Protein AF-A0A9E6XWS4-F1 (afdb_monomer)

Foldseek 3Di:
DVVVVVVVVVVVVVVVVVVVVVVVVCCVVVVDDPVVPDPPPPPDDPPDPPPPPPPPDPPPDPDDPDPPDDDDPDDPPDPDDPCVVDPDPDDDPPDDDDDDDDDDPDDD

Sequence (108 aa):
MTAEVLALALTLAVHIVGAFALIGVLVRNSGADVRDWWPGDDDGGPPPDDPQPQRPQPGGGGGVPLPDAQASPVRLREPGQISERYPRPARRPAHPPAPAPERQPEHG

Organism: NCBI:txid2884022

Structure (mmCIF, N/CA/C/O backbone):
data_AF-A0A9E6XWS4-F1
#
_entry.id   AF-A0A9E6XWS4-F1
#
loop_
_atom_site.group_PDB
_atom_site.id
_atom_site.type_symbol
_atom_site.label_atom_id
_atom_site.label_alt_id
_atom_site.label_comp_id
_atom_site.label_asym_id
_atom_site.label_entity_id
_atom_site.label_seq_id
_atom_site.pdbx_PDB_ins_code
_atom_site.Cartn_x
_atom_site.Cartn_y
_atom_site.Cartn_z
_atom_site.occupancy
_atom_site.B_iso_or_equiv
_atom_site.auth_seq_id
_atom_site.auth_comp_id
_atom_site.auth_asym_id
_atom_site.auth_atom_id
_atom_site.pdbx_PDB_model_num
ATOM 1 N N . MET A 1 1 ? 7.741 7.878 -31.461 1.00 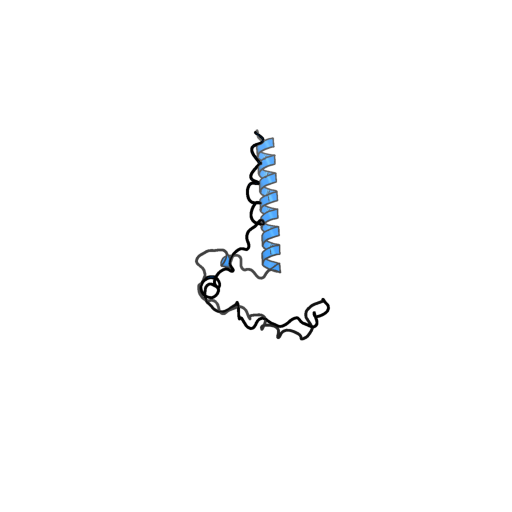61.25 1 MET A N 1
ATOM 2 C CA . MET A 1 1 ? 7.446 6.482 -31.073 1.00 61.25 1 MET A CA 1
ATOM 3 C C . MET A 1 1 ? 8.501 5.893 -30.133 1.00 61.25 1 MET A C 1
ATOM 5 O O . MET A 1 1 ? 8.125 5.477 -29.051 1.00 61.25 1 MET A O 1
ATOM 9 N N . THR A 1 2 ? 9.805 5.883 -30.448 1.00 88.44 2 THR A N 1
ATOM 10 C CA . THR A 1 2 ? 10.830 5.278 -29.557 1.00 88.44 2 THR A CA 1
ATOM 11 C C . THR A 1 2 ? 11.006 5.992 -28.210 1.00 88.44 2 THR A C 1
ATOM 13 O O . THR A 1 2 ? 11.123 5.328 -27.186 1.00 88.44 2 THR A O 1
ATOM 16 N N . ALA A 1 3 ? 10.980 7.328 -28.187 1.00 89.88 3 ALA A N 1
ATOM 17 C CA . ALA A 1 3 ? 11.151 8.109 -26.956 1.00 89.88 3 ALA A CA 1
ATOM 18 C C . ALA A 1 3 ? 9.975 7.967 -25.969 1.00 89.88 3 ALA A C 1
ATOM 20 O O . ALA A 1 3 ? 10.196 7.891 -24.766 1.00 89.88 3 ALA A O 1
ATOM 21 N N . GLU A 1 4 ? 8.737 7.876 -26.462 1.00 91.56 4 GLU A N 1
ATOM 22 C CA . GLU A 1 4 ? 7.557 7.619 -25.618 1.00 91.56 4 GLU A CA 1
ATOM 23 C C . GLU A 1 4 ? 7.596 6.217 -25.016 1.00 91.56 4 GLU A C 1
ATOM 25 O O . GLU A 1 4 ? 7.366 6.058 -23.822 1.00 91.56 4 GLU A O 1
ATOM 30 N N . VAL A 1 5 ? 7.948 5.203 -25.817 1.00 95.75 5 VAL A N 1
ATOM 31 C CA . VAL A 1 5 ? 8.120 3.829 -25.322 1.00 95.75 5 VAL A CA 1
ATOM 32 C C . VAL A 1 5 ? 9.224 3.773 -24.266 1.00 95.75 5 VAL A C 1
ATOM 34 O O . VAL A 1 5 ? 9.052 3.118 -23.243 1.00 95.75 5 VAL A O 1
ATOM 37 N N . LEU A 1 6 ? 10.326 4.502 -24.470 1.00 96.06 6 LEU A N 1
ATOM 38 C CA . LEU A 1 6 ? 11.403 4.609 -23.487 1.00 96.06 6 LEU A CA 1
ATOM 39 C C . LEU A 1 6 ? 10.919 5.270 -22.188 1.00 96.06 6 LEU A C 1
ATOM 41 O O . LEU A 1 6 ? 11.200 4.759 -21.108 1.00 96.06 6 LEU A O 1
ATOM 45 N N . ALA A 1 7 ? 10.173 6.373 -22.283 1.00 95.69 7 ALA A N 1
ATOM 46 C CA . ALA A 1 7 ? 9.623 7.062 -21.120 1.00 95.69 7 ALA A CA 1
ATOM 47 C C . ALA A 1 7 ? 8.673 6.150 -20.330 1.00 95.69 7 ALA A C 1
ATOM 49 O O . ALA A 1 7 ? 8.839 6.000 -19.123 1.00 95.69 7 ALA A O 1
ATOM 50 N N . LEU A 1 8 ? 7.745 5.472 -21.013 1.00 96.75 8 LEU A N 1
ATOM 51 C CA . LEU A 1 8 ? 6.821 4.522 -20.388 1.00 96.75 8 LEU A CA 1
ATOM 52 C C . LEU A 1 8 ? 7.562 3.350 -19.735 1.00 96.75 8 LEU A C 1
ATOM 54 O O . LEU A 1 8 ? 7.249 2.987 -18.602 1.00 96.75 8 LEU A O 1
ATOM 58 N N . ALA A 1 9 ? 8.568 2.789 -20.410 1.00 96.81 9 ALA A N 1
ATOM 59 C CA . ALA A 1 9 ? 9.375 1.700 -19.872 1.00 96.81 9 ALA A CA 1
ATOM 60 C C . ALA A 1 9 ? 10.155 2.128 -18.619 1.00 96.81 9 ALA A C 1
ATOM 62 O O . ALA A 1 9 ? 10.185 1.391 -17.635 1.00 96.81 9 ALA A O 1
ATOM 63 N N . LEU A 1 10 ? 10.739 3.330 -18.621 1.00 97.19 10 LEU A N 1
ATOM 64 C CA . LEU A 1 10 ? 11.457 3.878 -17.468 1.00 97.19 10 LEU A CA 1
ATOM 65 C C . LEU A 1 10 ? 10.518 4.161 -16.297 1.00 97.19 10 LEU A C 1
ATOM 67 O O . LEU A 1 10 ? 10.826 3.791 -15.165 1.00 97.19 10 LEU A O 1
ATOM 71 N N . THR A 1 11 ? 9.361 4.775 -16.555 1.00 97.00 11 THR A N 1
ATOM 72 C CA . THR A 1 11 ? 8.356 5.015 -15.519 1.00 97.00 11 THR A CA 1
ATOM 73 C C . THR A 1 11 ? 7.902 3.697 -14.907 1.00 97.00 11 THR A C 1
ATOM 75 O O . THR A 1 11 ? 7.909 3.569 -13.684 1.00 97.00 11 THR A O 1
ATOM 78 N N . LEU A 1 12 ? 7.573 2.699 -15.730 1.00 97.50 12 LEU A N 1
ATOM 79 C CA . LEU A 1 12 ? 7.179 1.380 -15.251 1.00 97.50 12 LEU A CA 1
ATOM 80 C C . LEU A 1 12 ? 8.290 0.734 -14.412 1.00 97.50 12 LEU A C 1
ATOM 82 O O . LEU A 1 12 ? 8.020 0.264 -13.311 1.00 97.50 12 LEU A O 1
ATOM 86 N N . ALA A 1 13 ? 9.540 0.769 -14.881 1.00 97.75 13 ALA A N 1
ATOM 87 C CA . ALA A 1 13 ? 10.677 0.204 -14.160 1.00 97.75 13 ALA A CA 1
ATOM 88 C C . ALA A 1 13 ? 10.876 0.854 -12.781 1.00 97.75 13 ALA A C 1
ATOM 90 O O . ALA A 1 13 ? 11.010 0.148 -11.783 1.00 97.75 13 ALA A O 1
ATOM 91 N N . VAL A 1 14 ? 10.829 2.188 -12.701 1.00 98.31 14 VAL A N 1
ATOM 92 C CA . VAL A 1 14 ? 10.935 2.918 -11.426 1.00 98.31 14 VAL A CA 1
ATOM 93 C C . VAL A 1 14 ? 9.806 2.533 -10.473 1.00 98.31 14 VAL A C 1
ATOM 95 O O . VAL A 1 14 ? 10.061 2.307 -9.292 1.00 98.31 14 VAL A O 1
ATOM 98 N N . HIS A 1 15 ? 8.573 2.410 -10.968 1.00 97.44 15 HIS A N 1
ATOM 99 C CA . HIS A 1 15 ? 7.436 2.024 -10.132 1.00 97.44 15 HIS A CA 1
ATOM 100 C C . HIS A 1 15 ? 7.542 0.582 -9.646 1.00 97.44 15 HIS A C 1
ATOM 102 O O . HIS A 1 15 ? 7.226 0.319 -8.491 1.00 97.44 15 HIS A O 1
ATOM 108 N N . ILE A 1 16 ? 8.027 -0.336 -10.484 1.00 98.19 16 ILE A N 1
ATOM 109 C CA . ILE A 1 16 ? 8.274 -1.724 -10.084 1.00 98.19 16 ILE A CA 1
ATOM 110 C C . ILE A 1 16 ? 9.303 -1.757 -8.949 1.00 98.19 16 ILE A C 1
ATOM 112 O O . ILE A 1 16 ? 9.043 -2.346 -7.901 1.00 98.19 16 ILE A O 1
ATOM 116 N N . VAL A 1 17 ? 10.438 -1.072 -9.112 1.00 98.12 17 VAL A N 1
ATOM 117 C CA . VAL A 1 17 ? 11.478 -0.997 -8.073 1.00 98.12 17 VAL A CA 1
ATOM 118 C C . VAL A 1 17 ? 10.935 -0.360 -6.790 1.00 98.12 17 VAL A C 1
ATOM 120 O O . VAL A 1 17 ? 11.153 -0.891 -5.702 1.00 98.12 17 VAL A O 1
ATOM 123 N N . GLY A 1 18 ? 10.190 0.742 -6.905 1.00 97.62 18 GLY A N 1
ATOM 124 C CA . GLY A 1 18 ? 9.566 1.416 -5.767 1.00 97.62 18 GLY A CA 1
ATOM 125 C C . GLY A 1 18 ? 8.546 0.540 -5.038 1.00 97.62 18 GLY A C 1
ATOM 126 O O . GLY A 1 18 ? 8.557 0.488 -3.810 1.00 97.62 18 GLY A O 1
ATOM 127 N N . ALA A 1 19 ? 7.711 -0.196 -5.775 1.00 96.75 19 ALA A N 1
ATOM 128 C CA . ALA A 1 19 ? 6.744 -1.129 -5.209 1.00 96.75 19 ALA A CA 1
ATOM 129 C C . ALA A 1 19 ? 7.442 -2.261 -4.445 1.00 96.75 19 ALA A C 1
ATOM 131 O O . ALA A 1 19 ? 7.077 -2.535 -3.305 1.00 96.75 19 ALA A O 1
ATOM 132 N N . PHE A 1 20 ? 8.490 -2.865 -5.015 1.00 96.38 20 PHE A N 1
ATOM 133 C CA . PHE A 1 20 ? 9.270 -3.893 -4.320 1.00 96.38 20 PHE A CA 1
ATOM 134 C C . PHE A 1 20 ? 9.965 -3.356 -3.069 1.00 96.38 20 PHE A C 1
ATOM 136 O O . PHE A 1 20 ? 9.942 -4.016 -2.032 1.00 96.38 20 PHE A O 1
ATOM 143 N N . ALA A 1 21 ? 10.546 -2.156 -3.133 1.00 96.56 21 ALA A N 1
ATOM 144 C CA . ALA A 1 21 ? 11.159 -1.521 -1.970 1.00 96.56 21 ALA A CA 1
ATOM 145 C C . ALA A 1 21 ? 10.126 -1.258 -0.862 1.00 96.56 21 ALA A C 1
ATOM 147 O O . ALA A 1 21 ? 10.379 -1.567 0.302 1.00 96.56 21 ALA A O 1
ATOM 148 N N . LEU A 1 22 ? 8.945 -0.745 -1.224 1.00 95.12 22 LEU A N 1
ATOM 149 C CA . LEU A 1 22 ? 7.854 -0.491 -0.286 1.00 95.12 22 LEU A CA 1
ATOM 150 C C . LEU A 1 22 ? 7.356 -1.787 0.365 1.00 95.12 22 LEU A C 1
ATOM 152 O O . LEU A 1 22 ? 7.250 -1.848 1.589 1.00 95.12 22 LEU A O 1
ATOM 156 N N . ILE A 1 23 ? 7.098 -2.826 -0.434 1.00 91.75 23 ILE A N 1
ATOM 157 C CA . ILE A 1 23 ? 6.681 -4.146 0.059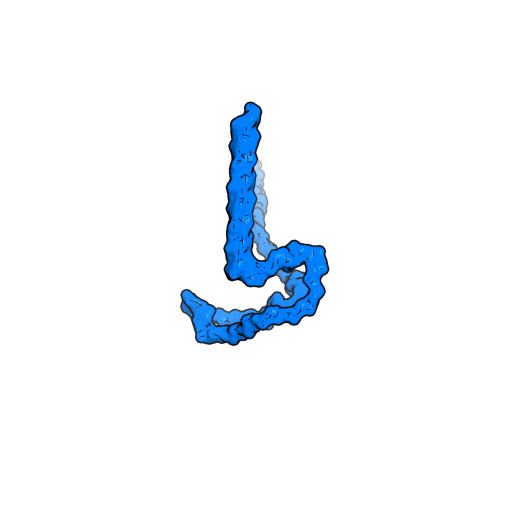 1.00 91.75 23 ILE A CA 1
ATOM 158 C C . ILE A 1 23 ? 7.761 -4.732 0.974 1.00 91.75 23 ILE A C 1
ATOM 160 O O . ILE A 1 23 ? 7.443 -5.212 2.056 1.00 91.75 23 ILE A O 1
ATOM 164 N N . GLY A 1 24 ? 9.038 -4.639 0.597 1.00 91.88 24 GLY A N 1
ATOM 165 C CA . GLY A 1 24 ? 10.147 -5.139 1.411 1.00 91.88 24 GLY A CA 1
ATOM 166 C C . GLY A 1 24 ? 10.255 -4.445 2.771 1.00 91.88 24 GLY A C 1
ATOM 167 O O . GLY A 1 24 ? 10.444 -5.110 3.790 1.00 91.88 24 GLY A O 1
ATOM 168 N N . VAL A 1 25 ? 10.092 -3.118 2.815 1.00 93.19 25 VAL A N 1
ATOM 169 C CA . VAL A 1 25 ? 10.051 -2.361 4.079 1.00 93.19 25 VAL A CA 1
ATOM 170 C C . VAL A 1 25 ? 8.836 -2.757 4.913 1.00 93.19 25 VAL A C 1
ATOM 172 O O . VAL A 1 25 ? 8.971 -2.951 6.121 1.00 93.19 25 VAL A O 1
ATOM 175 N N . LEU 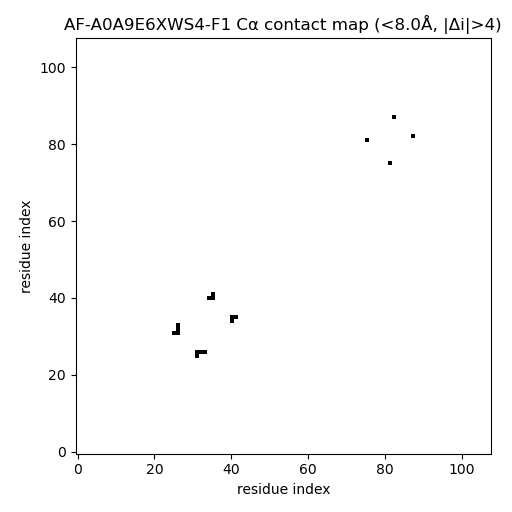A 1 26 ? 7.671 -2.905 4.279 1.00 89.12 26 LEU A N 1
ATOM 176 C CA . LEU A 1 26 ? 6.445 -3.312 4.954 1.00 89.12 26 LEU A CA 1
ATOM 177 C C . LEU A 1 26 ? 6.621 -4.684 5.608 1.00 89.12 26 LEU A C 1
ATOM 179 O O . LEU A 1 26 ? 6.454 -4.784 6.819 1.00 89.12 26 LEU A O 1
ATOM 183 N N . VAL A 1 27 ? 7.032 -5.699 4.847 1.00 88.81 27 VAL A N 1
ATOM 184 C CA . VAL A 1 27 ? 7.272 -7.074 5.323 1.00 88.81 27 VAL A CA 1
ATOM 185 C C . VAL A 1 27 ? 8.261 -7.083 6.486 1.00 88.81 27 VAL A C 1
ATOM 187 O O . VAL A 1 27 ? 7.960 -7.601 7.559 1.00 88.81 27 VAL A O 1
ATOM 190 N N . ARG A 1 28 ? 9.407 -6.406 6.331 1.00 86.44 28 ARG A N 1
ATOM 191 C CA . ARG A 1 28 ? 10.438 -6.340 7.375 1.00 86.44 28 ARG A CA 1
ATOM 192 C C . ARG A 1 28 ? 9.935 -5.713 8.679 1.00 86.44 28 ARG A C 1
ATOM 194 O O . ARG A 1 28 ? 10.391 -6.112 9.745 1.00 86.44 28 ARG A O 1
ATOM 201 N N . ASN A 1 29 ? 9.060 -4.710 8.604 1.00 84.50 29 ASN A N 1
ATOM 202 C CA . ASN A 1 29 ? 8.596 -3.970 9.780 1.00 84.50 29 ASN A CA 1
ATOM 203 C C . ASN A 1 29 ? 7.315 -4.542 10.403 1.00 84.50 29 ASN A C 1
ATOM 205 O O . ASN A 1 29 ? 7.059 -4.314 11.580 1.00 84.50 29 ASN A O 1
ATOM 209 N N . SER A 1 30 ? 6.494 -5.245 9.623 1.00 76.88 30 SER A N 1
ATOM 210 C CA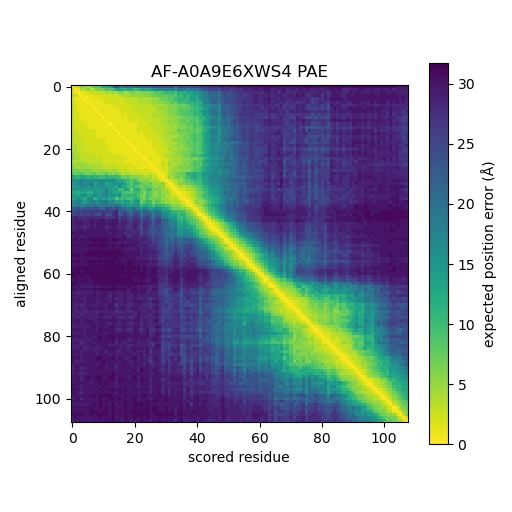 . SER A 1 30 ? 5.206 -5.777 10.084 1.00 76.88 30 SER A CA 1
ATOM 211 C C . SER A 1 30 ? 5.265 -7.238 10.524 1.00 76.88 30 SER A C 1
ATOM 213 O O . SER A 1 30 ? 4.316 -7.698 11.150 1.00 76.88 30 SER A O 1
ATOM 215 N N . GLY A 1 31 ? 6.351 -7.963 10.225 1.00 70.62 31 GLY A N 1
ATOM 216 C CA . GLY A 1 31 ? 6.436 -9.404 10.487 1.00 70.62 31 GLY A CA 1
ATOM 217 C C . GLY A 1 31 ? 5.451 -10.228 9.651 1.00 70.62 31 GLY A C 1
ATOM 218 O O . GLY A 1 31 ? 5.276 -11.407 9.925 1.00 70.62 31 GLY A O 1
ATOM 219 N N . ALA A 1 32 ? 4.799 -9.606 8.663 1.00 70.62 32 ALA A N 1
ATOM 220 C CA . ALA A 1 32 ? 3.873 -10.265 7.760 1.00 70.62 32 ALA A CA 1
ATOM 221 C C . ALA A 1 32 ? 4.655 -11.064 6.721 1.00 70.62 32 ALA A C 1
ATOM 223 O O . ALA A 1 32 ? 5.448 -10.483 5.971 1.00 70.62 32 ALA A O 1
ATOM 224 N N . ASP A 1 33 ? 4.399 -12.366 6.639 1.00 74.75 33 ASP A N 1
ATOM 225 C CA . ASP A 1 33 ? 4.887 -13.158 5.525 1.00 74.75 33 ASP A CA 1
ATOM 226 C C . ASP A 1 33 ? 4.009 -12.880 4.306 1.00 74.75 33 ASP A C 1
ATOM 228 O O . ASP A 1 33 ? 2.784 -12.970 4.340 1.00 74.75 33 ASP A O 1
ATOM 232 N N . VAL A 1 34 ? 4.642 -12.563 3.173 1.00 72.25 34 VAL A N 1
ATOM 233 C CA . VAL A 1 34 ? 3.948 -12.356 1.883 1.00 72.25 34 VAL A CA 1
ATOM 234 C C . VAL A 1 34 ? 3.115 -13.571 1.455 1.00 72.25 34 VAL A C 1
ATOM 236 O O . VAL A 1 34 ? 2.268 -13.468 0.568 1.00 72.25 34 VAL A O 1
ATOM 239 N N . ARG A 1 35 ? 3.387 -14.721 2.080 1.00 71.44 35 ARG A N 1
ATOM 240 C CA . ARG A 1 35 ? 2.710 -15.998 1.897 1.00 71.44 35 ARG A CA 1
ATOM 241 C C . ARG A 1 35 ? 1.319 -16.026 2.535 1.00 71.44 35 ARG A C 1
ATOM 243 O O . ARG A 1 35 ? 0.419 -16.612 1.946 1.00 71.44 35 ARG A O 1
ATOM 250 N N . ASP A 1 36 ? 1.119 -15.287 3.626 1.00 72.56 36 ASP A N 1
ATOM 251 C CA . ASP A 1 36 ? -0.162 -15.178 4.340 1.00 72.56 36 ASP A CA 1
ATOM 252 C C . ASP A 1 36 ? -1.229 -14.426 3.525 1.00 72.56 36 ASP A C 1
ATOM 254 O O . ASP A 1 36 ? -2.418 -14.447 3.838 1.00 72.56 36 ASP A O 1
ATOM 258 N N . TRP A 1 37 ? -0.820 -13.732 2.457 1.00 72.19 37 TRP A N 1
ATOM 259 C CA . TRP A 1 37 ? -1.726 -13.024 1.551 1.00 72.19 37 TRP A CA 1
ATOM 260 C C . TRP A 1 37 ? -2.260 -13.904 0.417 1.00 72.19 37 TRP A C 1
ATOM 262 O O . TRP A 1 37 ? -3.099 -13.441 -0.362 1.00 72.19 37 TRP A O 1
ATOM 272 N N . TRP A 1 38 ? -1.796 -15.154 0.304 1.00 77.31 38 TRP A N 1
ATOM 273 C CA . TRP A 1 38 ? -2.305 -16.100 -0.682 1.00 77.31 38 TRP A CA 1
ATOM 274 C C . TRP A 1 38 ? -3.442 -16.947 -0.082 1.00 77.31 38 TRP A C 1
ATOM 276 O O . TRP A 1 38 ? -3.218 -17.670 0.888 1.00 77.31 38 TRP A O 1
ATOM 286 N N . PRO A 1 39 ? -4.669 -16.898 -0.635 1.00 61.47 39 PRO A N 1
ATOM 287 C CA . PRO A 1 39 ? -5.780 -17.700 -0.132 1.00 61.47 39 PRO A CA 1
ATOM 288 C C . PRO A 1 39 ? -5.534 -19.182 -0.455 1.00 61.47 39 PRO A C 1
ATOM 290 O O . PRO A 1 39 ? -5.765 -19.620 -1.583 1.00 61.47 39 PRO A O 1
ATOM 293 N N . GLY A 1 40 ? -5.035 -19.944 0.523 1.00 61.50 40 GLY A N 1
ATOM 294 C CA . GLY A 1 40 ? -4.803 -21.387 0.390 1.00 61.50 40 GLY A CA 1
ATOM 295 C C . GLY A 1 40 ? -3.695 -21.983 1.264 1.00 61.50 40 GLY A C 1
ATOM 296 O O . GLY A 1 40 ? -3.706 -23.194 1.441 1.00 61.50 40 GLY A O 1
ATOM 297 N N . ASP A 1 41 ? -2.796 -21.174 1.834 1.00 58.16 41 ASP A N 1
ATOM 298 C CA . ASP A 1 41 ? -1.648 -21.655 2.634 1.00 58.16 41 ASP A CA 1
ATOM 299 C C . ASP A 1 41 ? -1.935 -21.660 4.160 1.00 58.16 41 ASP A C 1
ATOM 301 O O . ASP A 1 41 ? -1.023 -21.546 4.974 1.00 58.16 41 ASP A O 1
ATOM 305 N N . ASP A 1 42 ? -3.198 -21.840 4.571 1.00 58.16 42 ASP A N 1
ATOM 306 C CA . ASP A 1 42 ? -3.634 -21.940 5.983 1.00 58.16 42 ASP A CA 1
ATOM 307 C C . ASP A 1 42 ? -3.322 -23.331 6.604 1.00 58.16 42 ASP A C 1
ATOM 309 O O . ASP A 1 42 ? -4.047 -23.853 7.454 1.00 58.16 42 ASP A O 1
ATOM 313 N N . ASP A 1 43 ? -2.224 -23.963 6.176 1.00 57.41 43 ASP A N 1
ATOM 314 C CA . ASP A 1 43 ? -1.733 -25.238 6.705 1.00 57.41 43 ASP A CA 1
ATOM 315 C C . ASP A 1 43 ? -0.839 -25.000 7.937 1.00 57.41 43 ASP A C 1
ATOM 317 O O . ASP A 1 43 ? 0.375 -25.191 7.919 1.00 57.41 43 ASP A O 1
ATOM 321 N N . GLY A 1 44 ? -1.470 -24.581 9.038 1.00 52.72 44 GLY A N 1
ATOM 322 C CA . GLY A 1 44 ? -1.150 -25.018 10.405 1.00 52.72 44 GLY A CA 1
ATOM 323 C C . GLY A 1 44 ? 0.314 -25.026 10.871 1.00 52.72 44 GLY A C 1
ATOM 324 O O . GLY A 1 44 ? 0.711 -25.956 11.580 1.00 52.72 44 GLY A O 1
ATOM 325 N N . GLY A 1 45 ? 1.119 -24.016 10.538 1.00 53.31 45 GLY A N 1
ATOM 326 C CA . GLY A 1 45 ? 2.385 -23.781 11.239 1.00 53.31 45 GLY A CA 1
ATOM 327 C C . GLY A 1 45 ? 2.138 -23.503 12.732 1.00 53.31 45 GLY A C 1
ATOM 328 O O . GLY A 1 45 ? 1.110 -22.906 13.067 1.00 53.31 45 GLY A O 1
ATOM 329 N N . PRO A 1 46 ? 3.025 -23.935 13.656 1.00 54.06 46 PRO A N 1
ATOM 330 C CA . PRO A 1 46 ? 2.899 -23.545 15.056 1.00 54.06 46 PRO A CA 1
ATOM 331 C C . PRO A 1 46 ? 2.844 -22.014 15.117 1.00 54.06 46 PRO A C 1
ATOM 333 O O . PRO A 1 46 ? 3.628 -21.370 14.413 1.00 54.06 46 PRO A O 1
ATOM 336 N N . PRO A 1 47 ? 1.913 -21.433 15.896 1.00 59.00 47 PRO A N 1
ATOM 337 C CA . PRO A 1 47 ? 1.774 -19.989 15.961 1.00 59.00 47 PRO A CA 1
ATOM 338 C C . PRO A 1 47 ? 3.148 -19.385 16.282 1.00 59.00 47 PRO A C 1
ATOM 340 O O . PRO A 1 47 ? 3.841 -19.930 17.152 1.00 59.00 47 PRO A O 1
ATOM 343 N N . PRO A 1 48 ? 3.578 -18.312 15.584 1.00 64.06 48 PRO A N 1
ATOM 344 C CA . PRO A 1 48 ? 4.734 -17.546 16.036 1.00 64.06 48 PRO A CA 1
ATOM 345 C C . PRO A 1 48 ? 4.505 -17.224 17.508 1.00 64.06 48 PRO A C 1
ATOM 347 O O . PRO A 1 48 ? 3.355 -16.985 17.868 1.00 64.06 48 PRO A O 1
ATOM 350 N N . ASP A 1 49 ? 5.554 -17.287 18.337 1.00 60.91 49 ASP A N 1
ATOM 351 C CA . ASP A 1 49 ? 5.469 -17.015 19.774 1.00 60.91 49 ASP A CA 1
ATOM 352 C C . ASP A 1 49 ? 4.625 -15.758 19.988 1.00 60.91 49 ASP A C 1
ATOM 354 O O . ASP A 1 49 ? 5.112 -14.636 19.809 1.00 60.91 49 ASP A O 1
ATOM 358 N N . ASP A 1 50 ? 3.336 -15.957 20.291 1.00 57.81 50 ASP A N 1
ATOM 359 C CA . ASP A 1 50 ? 2.401 -14.863 20.464 1.00 57.81 50 ASP A CA 1
ATOM 360 C C . ASP A 1 50 ? 3.058 -13.982 21.518 1.00 57.81 50 ASP A C 1
ATOM 362 O O . ASP A 1 50 ? 3.430 -14.509 22.579 1.00 57.81 50 ASP A O 1
ATOM 366 N N . PRO A 1 51 ? 3.266 -12.674 21.266 1.00 58.50 51 PRO A N 1
ATOM 367 C CA . PRO A 1 51 ? 3.715 -11.797 22.322 1.00 58.50 51 PRO A CA 1
ATOM 368 C C . PRO A 1 51 ? 2.712 -11.995 23.444 1.00 58.50 51 PRO A C 1
ATOM 370 O O . PRO A 1 51 ? 1.537 -11.653 23.277 1.00 58.50 51 PRO A O 1
ATOM 373 N N . GLN A 1 52 ? 3.167 -12.647 24.528 1.00 59.38 52 GLN A N 1
ATOM 374 C CA . GLN A 1 52 ? 2.290 -13.052 25.616 1.00 59.38 52 GLN A CA 1
ATOM 375 C C . GLN A 1 52 ? 1.400 -11.861 25.915 1.00 59.38 52 GLN A C 1
ATOM 377 O O . GLN A 1 52 ? 1.963 -10.767 26.057 1.00 59.38 52 GLN A O 1
ATOM 382 N N . PRO A 1 53 ? 0.063 -12.024 25.950 1.00 57.25 53 PRO A N 1
ATOM 383 C CA . PRO A 1 53 ? -0.839 -10.907 26.145 1.00 57.25 53 PRO A CA 1
ATOM 384 C C . PRO A 1 53 ? -0.325 -10.130 27.343 1.00 57.25 53 PRO A C 1
ATOM 386 O O . PRO A 1 53 ? -0.340 -10.637 28.470 1.00 57.25 53 PRO A O 1
ATOM 389 N N . GLN A 1 54 ? 0.244 -8.950 27.069 1.00 57.09 54 GLN A N 1
ATOM 390 C CA . GLN A 1 54 ? 0.864 -8.158 28.109 1.00 57.09 54 GLN A CA 1
ATOM 391 C C . GLN A 1 54 ? -0.256 -7.908 29.096 1.00 57.09 54 GLN A C 1
ATOM 393 O O . GLN A 1 54 ? -1.287 -7.326 28.744 1.00 57.09 54 GLN A O 1
ATOM 398 N N . ARG A 1 55 ? -0.093 -8.442 30.311 1.00 59.62 55 ARG A N 1
ATOM 399 C CA . ARG A 1 55 ? -1.022 -8.175 31.401 1.00 59.62 55 ARG A CA 1
ATOM 400 C C . ARG A 1 55 ? -1.216 -6.657 31.399 1.00 59.62 55 ARG A C 1
ATOM 402 O O . ARG A 1 55 ? -0.194 -5.967 31.443 1.00 59.62 55 ARG A O 1
ATOM 409 N N . PRO A 1 56 ? -2.456 -6.142 31.283 1.00 57.94 56 PRO A N 1
ATOM 410 C CA . PRO A 1 56 ? -2.684 -4.710 31.208 1.00 57.94 56 PRO A CA 1
ATOM 411 C C . PRO A 1 56 ? -1.901 -4.049 32.335 1.00 57.94 56 PRO A C 1
ATOM 413 O O . PRO A 1 56 ? -2.132 -4.369 33.504 1.00 57.94 56 PRO A O 1
ATOM 416 N N . GLN A 1 57 ? -0.913 -3.218 31.994 1.00 56.03 57 GLN A N 1
ATOM 417 C CA . GLN A 1 57 ? -0.214 -2.453 33.013 1.00 56.03 57 GLN A CA 1
ATOM 418 C C . GLN A 1 57 ? -1.279 -1.588 33.685 1.00 56.03 57 GLN A C 1
ATOM 420 O O . GLN A 1 57 ? -1.974 -0.848 32.977 1.00 56.03 57 GLN A O 1
ATOM 425 N N . PRO A 1 58 ? -1.463 -1.686 35.013 1.00 49.28 58 PRO A N 1
ATOM 426 C CA . PRO A 1 58 ? -2.331 -0.758 35.716 1.00 49.28 58 PRO A CA 1
ATOM 427 C C . PRO A 1 58 ? -1.730 0.639 35.500 1.00 49.28 58 PRO A C 1
ATOM 429 O O . PRO A 1 58 ? -0.693 0.953 36.073 1.00 49.28 58 PRO A O 1
ATOM 432 N N . GLY A 1 59 ? -2.312 1.430 34.592 1.00 56.31 59 GLY A N 1
ATOM 433 C CA . GLY A 1 59 ? -1.803 2.755 34.208 1.00 56.31 59 GLY A CA 1
ATOM 434 C C . GLY A 1 59 ? -1.381 2.934 32.741 1.00 56.31 59 GLY A C 1
ATOM 435 O O . GLY A 1 59 ? -0.944 4.022 32.379 1.00 56.31 59 GLY A O 1
ATOM 436 N N . GLY A 1 60 ? -1.527 1.922 31.877 1.00 52.59 60 GLY A N 1
ATOM 437 C CA . GLY A 1 60 ? -1.186 1.995 30.447 1.00 52.59 60 GLY A CA 1
ATOM 438 C C . GLY A 1 60 ? -2.205 2.750 29.584 1.00 52.59 60 GLY A C 1
ATOM 439 O O . GLY A 1 60 ? -2.782 2.185 28.662 1.00 52.59 60 GLY A O 1
ATOM 440 N N . GLY A 1 61 ? -2.439 4.022 29.883 1.00 52.03 61 GLY A N 1
ATOM 441 C CA . GLY A 1 61 ? -3.199 4.9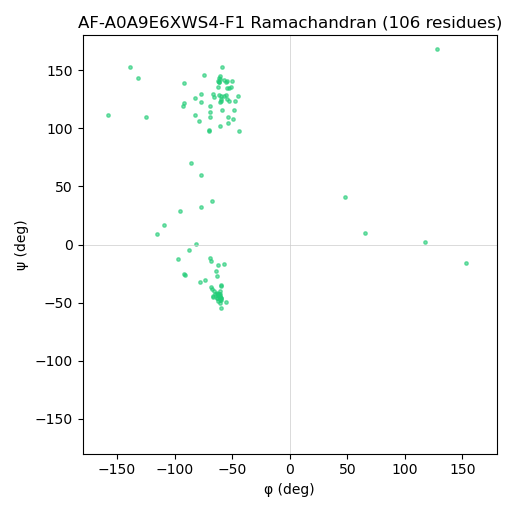39 29.043 1.00 52.03 61 GLY A CA 1
ATOM 442 C C . GLY A 1 61 ? -2.790 6.350 29.418 1.00 52.03 61 GLY A C 1
ATOM 443 O O . GLY A 1 61 ? -3.069 6.779 30.529 1.00 52.03 61 GLY A O 1
ATOM 444 N N . GLY A 1 62 ? -2.093 7.060 28.530 1.00 59.91 62 GLY A N 1
ATOM 445 C CA . GLY A 1 62 ? -1.606 8.432 28.742 1.00 59.91 62 GLY A CA 1
ATOM 446 C C . GLY A 1 62 ? -2.712 9.493 28.823 1.00 59.91 62 GLY A C 1
ATOM 447 O O . GLY A 1 62 ? -2.548 10.590 28.302 1.00 59.91 62 GLY A O 1
ATOM 448 N N . GLY A 1 63 ? -3.848 9.162 29.432 1.00 66.31 63 GLY A N 1
ATOM 449 C CA . GLY A 1 63 ? -4.953 10.052 29.743 1.00 66.31 63 GLY A CA 1
ATOM 450 C C . GLY A 1 63 ? -5.360 9.851 31.198 1.00 66.31 63 GLY A C 1
ATOM 451 O O . GLY A 1 63 ? -5.308 8.739 31.720 1.00 66.31 63 GLY A O 1
ATOM 452 N N . VAL A 1 64 ? -5.743 10.939 31.865 1.00 73.00 64 VAL A N 1
ATOM 453 C CA . VAL A 1 64 ? -6.277 10.896 33.231 1.00 73.00 64 VAL A CA 1
ATOM 454 C C . VAL A 1 64 ? -7.434 9.887 33.269 1.00 73.00 64 VAL A C 1
ATOM 456 O O . VAL A 1 64 ? -8.366 10.035 32.473 1.00 73.00 64 VAL A O 1
ATOM 459 N N . PRO A 1 65 ? -7.395 8.857 34.137 1.00 69.31 65 PRO A N 1
ATOM 460 C CA . PRO A 1 65 ? -8.498 7.916 34.251 1.00 69.31 65 PRO A CA 1
ATOM 461 C C . PRO A 1 65 ? -9.757 8.683 34.658 1.00 69.31 65 PRO A C 1
ATOM 463 O O . PRO A 1 65 ? -9.750 9.413 35.651 1.00 69.31 65 PRO A O 1
ATOM 466 N N . LEU A 1 66 ? -10.831 8.544 33.877 1.00 73.75 66 LEU A N 1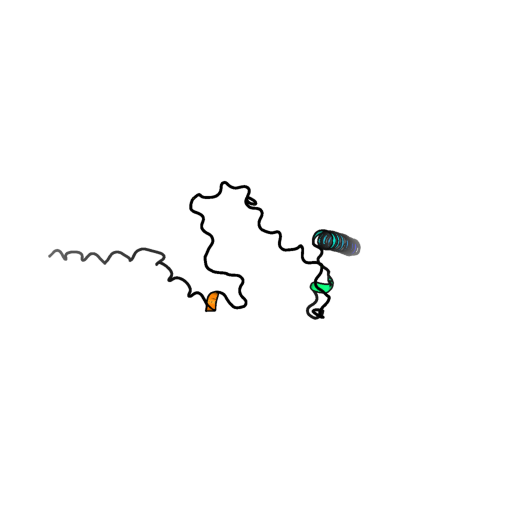
ATOM 467 C CA . LEU A 1 66 ? -12.129 9.087 34.264 1.00 73.75 66 LEU A CA 1
ATOM 468 C C . LEU A 1 66 ? -12.556 8.398 35.574 1.00 73.75 66 LEU A C 1
ATOM 470 O O . LEU A 1 66 ? -12.516 7.166 35.637 1.00 73.75 66 LEU A O 1
ATOM 474 N N . PRO A 1 67 ? -12.942 9.156 36.616 1.00 76.12 67 PRO A N 1
ATOM 475 C CA . PRO A 1 67 ? -13.221 8.607 37.946 1.00 76.12 67 PRO A CA 1
ATOM 476 C C . PRO A 1 67 ? -14.387 7.604 37.968 1.00 76.12 67 PRO A C 1
ATOM 478 O O . PRO A 1 67 ? -14.512 6.826 38.908 1.00 76.12 67 PRO A O 1
ATOM 481 N N . ASP A 1 68 ? -15.223 7.604 36.933 1.00 78.81 68 ASP A N 1
ATOM 482 C CA . ASP A 1 68 ? -16.412 6.776 36.762 1.00 78.81 68 ASP A CA 1
ATOM 483 C C . ASP A 1 68 ? -16.310 5.783 35.588 1.00 78.81 68 ASP A C 1
ATOM 485 O O . ASP A 1 68 ? -17.290 5.112 35.254 1.00 78.81 68 ASP A O 1
ATOM 489 N N . ALA A 1 69 ? -15.132 5.635 34.972 1.00 80.56 69 ALA A N 1
ATOM 490 C CA . ALA A 1 69 ? -14.934 4.669 33.897 1.00 80.56 69 ALA A CA 1
ATOM 491 C C . ALA A 1 69 ? -14.976 3.228 34.435 1.00 80.56 69 ALA A C 1
ATOM 493 O O . ALA A 1 69 ? -13.980 2.693 34.920 1.00 80.56 69 ALA A O 1
ATOM 494 N N . GLN A 1 70 ? -16.134 2.576 34.318 1.00 78.12 70 GLN A N 1
ATOM 495 C CA . GLN A 1 70 ? -16.270 1.146 34.584 1.00 78.12 70 GLN A CA 1
ATOM 496 C C . GLN A 1 70 ? -16.066 0.317 33.316 1.00 78.12 70 GLN A C 1
ATOM 498 O O . GLN A 1 70 ? -16.563 0.647 32.237 1.00 78.12 70 GLN A O 1
ATOM 503 N N . ALA A 1 71 ? -15.350 -0.799 33.460 1.00 76.56 71 ALA A N 1
ATOM 504 C CA . ALA A 1 71 ? -15.251 -1.796 32.406 1.00 76.56 71 ALA A CA 1
ATOM 505 C C . ALA A 1 71 ? -16.642 -2.369 32.090 1.00 76.56 71 ALA A C 1
ATOM 507 O O . ALA A 1 71 ? -17.438 -2.637 32.990 1.00 76.56 71 ALA A O 1
ATOM 508 N N . SER A 1 72 ? -16.930 -2.581 30.805 1.00 75.25 72 SER A N 1
ATOM 509 C CA . SER A 1 72 ? -18.179 -3.224 30.397 1.00 75.25 72 SER A CA 1
ATOM 510 C C . SER A 1 72 ? -18.247 -4.656 30.950 1.00 75.25 72 SER A C 1
ATOM 512 O O . SER A 1 72 ? -17.263 -5.390 30.823 1.00 75.25 72 SER A O 1
ATOM 514 N N . PRO A 1 73 ? -19.393 -5.103 31.501 1.00 75.75 73 PRO A N 1
ATOM 515 C CA . PRO A 1 73 ? -19.572 -6.496 31.917 1.00 75.75 73 PRO A CA 1
ATOM 516 C C . PRO A 1 73 ? -19.639 -7.459 30.719 1.00 75.75 73 PRO A C 1
ATOM 518 O O . PRO A 1 73 ? -19.576 -8.675 30.892 1.00 75.75 73 PRO A O 1
ATOM 521 N N . VAL A 1 74 ? -19.776 -6.930 29.498 1.00 75.38 74 VAL A N 1
ATOM 522 C CA . VAL A 1 74 ? -19.914 -7.712 28.273 1.00 75.38 74 VAL A CA 1
ATOM 523 C C . VAL A 1 74 ? -18.552 -7.966 27.633 1.00 75.38 74 VAL A C 1
ATOM 525 O O . VAL A 1 74 ? -17.853 -7.043 27.212 1.00 75.38 74 VAL A O 1
ATOM 528 N N . ARG A 1 75 ? -18.212 -9.247 27.459 1.00 74.38 75 ARG A N 1
ATOM 529 C CA . ARG A 1 75 ? -17.079 -9.669 26.629 1.00 74.38 75 ARG A CA 1
ATOM 530 C C . ARG A 1 75 ? -17.482 -9.627 25.154 1.00 74.38 75 ARG A C 1
ATOM 532 O O . ARG A 1 75 ? -18.220 -10.479 24.675 1.00 74.38 75 ARG A O 1
ATOM 539 N N . LEU A 1 76 ? -16.984 -8.629 24.426 1.00 74.75 76 LEU A N 1
ATOM 540 C CA . LEU A 1 76 ? -17.248 -8.451 22.988 1.00 74.75 76 LEU A CA 1
ATOM 541 C C . LEU A 1 76 ? -16.361 -9.321 22.075 1.00 74.75 76 LEU A C 1
ATOM 543 O O . LEU A 1 76 ? -16.467 -9.223 20.859 1.00 74.75 76 LEU A O 1
ATOM 547 N N . ARG A 1 77 ? -15.470 -10.141 22.646 1.00 77.81 77 ARG A N 1
ATOM 548 C CA . ARG A 1 77 ? -14.500 -10.982 21.915 1.00 77.81 77 ARG A CA 1
ATOM 549 C C . ARG A 1 77 ? -14.824 -12.475 21.980 1.00 77.81 77 ARG A C 1
ATOM 551 O O . ARG A 1 77 ? -13.951 -13.304 21.763 1.00 77.81 77 ARG A O 1
ATOM 558 N N . GLU A 1 78 ? -16.050 -12.817 22.344 1.00 79.19 78 GLU A N 1
ATOM 559 C CA . GLU A 1 78 ? -16.492 -14.206 22.328 1.00 79.19 78 GLU A CA 1
ATOM 560 C C . GLU A 1 78 ? -16.726 -14.665 20.879 1.00 79.19 78 GLU A C 1
ATOM 562 O O . GLU A 1 78 ? -17.204 -13.865 20.070 1.00 79.19 78 GLU A O 1
ATOM 567 N N . PRO A 1 79 ? -16.460 -15.938 20.542 1.00 79.38 79 PRO A N 1
ATOM 568 C CA . PRO A 1 79 ? -16.777 -16.482 19.225 1.00 79.38 79 PRO A CA 1
ATOM 569 C C . PRO A 1 79 ? -18.267 -16.301 18.895 1.00 79.38 79 PRO A C 1
ATOM 571 O O . PRO A 1 79 ? -19.126 -16.670 19.702 1.00 79.38 79 PRO A O 1
ATOM 574 N N . GLY A 1 80 ? -18.575 -15.731 17.726 1.00 78.75 80 GLY A N 1
ATOM 575 C CA . GLY A 1 80 ? -19.941 -15.484 17.243 1.00 78.75 80 GLY A CA 1
ATOM 576 C C . GLY A 1 80 ? -20.191 -14.037 16.805 1.00 78.75 80 GLY A C 1
ATOM 577 O O . GLY A 1 80 ? -19.387 -13.139 17.057 1.00 78.75 80 GLY A O 1
ATOM 578 N N . GLN A 1 81 ? -21.316 -13.794 16.128 1.00 73.56 81 GLN A N 1
ATOM 579 C CA . GLN A 1 81 ? -21.649 -12.461 15.632 1.00 73.56 81 GLN A CA 1
ATOM 580 C C . GLN A 1 81 ? -22.278 -11.607 16.747 1.00 73.56 81 GLN A C 1
ATOM 582 O O . GLN A 1 81 ? -23.276 -11.981 17.360 1.00 73.56 81 GLN A O 1
ATOM 587 N N . ILE A 1 82 ? -21.728 -10.415 17.007 1.00 79.19 82 ILE A N 1
ATOM 588 C CA . ILE A 1 82 ? -22.226 -9.509 18.065 1.00 79.19 82 ILE A CA 1
ATOM 589 C C . ILE A 1 82 ? -23.693 -9.110 17.823 1.00 79.19 82 ILE A C 1
ATOM 591 O O . ILE A 1 82 ? -24.464 -8.990 18.775 1.00 79.19 82 ILE A O 1
ATOM 595 N N . SER A 1 83 ? -24.094 -8.952 16.558 1.00 76.69 83 SER A N 1
ATOM 596 C CA . SER A 1 83 ? -25.469 -8.6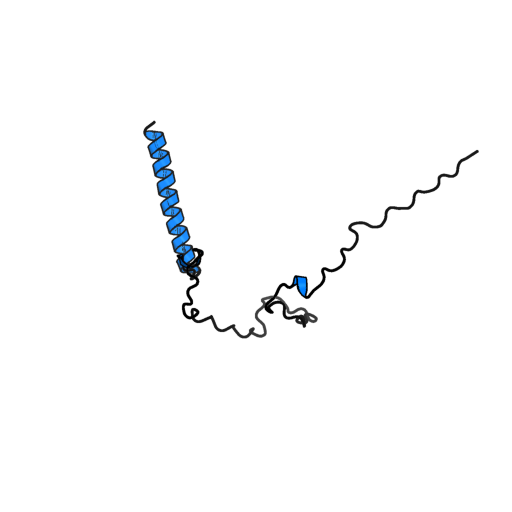24 16.158 1.00 76.69 83 SER A CA 1
ATOM 597 C C . SER A 1 83 ? -26.495 -9.700 16.501 1.00 76.69 83 SER A C 1
ATOM 599 O O . SER A 1 83 ? -27.671 -9.373 16.626 1.00 76.69 83 SER A O 1
ATOM 601 N N . GLU A 1 84 ? -26.079 -10.955 16.673 1.00 79.00 84 GLU A N 1
ATOM 602 C CA . GLU A 1 84 ? -26.979 -12.037 17.087 1.00 79.00 84 GLU A CA 1
ATOM 603 C C . GLU A 1 84 ? -27.278 -11.980 18.588 1.00 79.00 84 GLU A C 1
ATOM 605 O O . GLU A 1 84 ? -28.371 -12.335 19.021 1.00 79.00 84 GLU A O 1
ATOM 610 N N . ARG A 1 85 ? -26.317 -11.516 19.395 1.00 78.44 85 ARG A N 1
ATOM 611 C CA . ARG A 1 85 ? -26.442 -11.474 20.861 1.00 78.44 85 ARG A CA 1
ATOM 612 C C . ARG A 1 85 ? -27.017 -10.166 21.384 1.00 78.44 85 ARG A C 1
ATOM 614 O O . ARG A 1 85 ? -27.603 -10.155 22.463 1.00 78.44 85 ARG A O 1
ATOM 621 N N . TYR A 1 86 ? -26.847 -9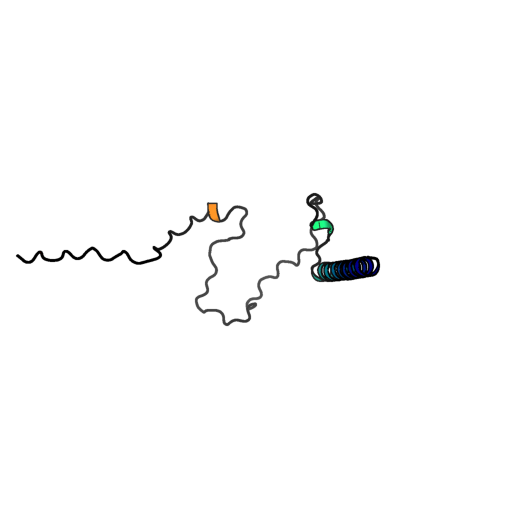.075 20.641 1.00 78.62 86 TYR A N 1
ATOM 622 C CA . TYR A 1 86 ? -27.282 -7.748 21.060 1.00 78.62 86 TYR A CA 1
ATOM 623 C C . TYR A 1 86 ? -28.193 -7.128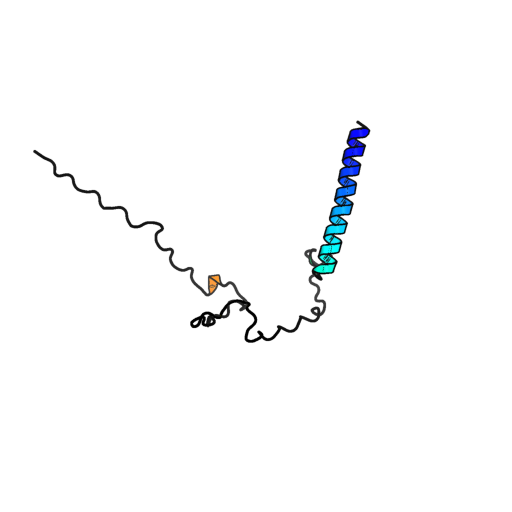 20.000 1.00 78.62 86 TYR A C 1
ATOM 625 O O . TYR A 1 86 ? -27.713 -6.756 18.924 1.00 78.62 86 TYR A O 1
ATOM 633 N N . PRO A 1 87 ? -29.502 -6.982 20.284 1.00 81.19 87 PRO A N 1
ATOM 634 C CA . PRO A 1 87 ? -30.410 -6.333 19.357 1.00 81.19 87 PRO A CA 1
ATOM 635 C C . PRO A 1 87 ? -29.989 -4.878 19.156 1.00 81.19 87 PRO A C 1
ATOM 637 O O . PRO A 1 87 ? -29.584 -4.182 20.091 1.00 81.19 87 PRO A O 1
ATOM 640 N N . ARG A 1 88 ? -30.097 -4.402 17.914 1.00 81.31 88 ARG A N 1
ATOM 641 C CA . ARG A 1 88 ? -29.774 -3.016 17.580 1.00 81.31 88 ARG A CA 1
ATOM 642 C C . ARG A 1 88 ? -30.683 -2.077 18.386 1.00 81.31 88 ARG A C 1
ATOM 644 O O . ARG A 1 88 ? -31.902 -2.230 18.297 1.00 81.31 88 ARG A O 1
ATOM 651 N N . PRO A 1 89 ? -30.135 -1.088 19.117 1.00 82.25 89 PRO A N 1
ATOM 652 C CA . PRO A 1 89 ? -30.956 -0.098 19.799 1.00 82.25 89 PRO A CA 1
ATOM 653 C C . PRO A 1 89 ? -31.918 0.584 18.823 1.00 82.25 89 PRO A C 1
ATOM 655 O O . PRO A 1 89 ? -31.542 0.892 17.684 1.00 82.25 89 PRO A O 1
ATOM 658 N N . ALA A 1 90 ? -33.152 0.829 19.270 1.00 85.81 90 ALA A N 1
ATOM 659 C CA . ALA A 1 90 ? -34.138 1.552 18.479 1.00 85.81 90 ALA A CA 1
ATOM 660 C C . ALA A 1 90 ? -33.576 2.928 18.099 1.00 85.81 90 ALA A C 1
ATOM 662 O O . ALA A 1 90 ? -33.096 3.680 18.952 1.00 85.81 90 ALA A O 1
ATOM 663 N N . ARG A 1 91 ? -33.614 3.263 16.805 1.00 82.62 91 ARG A N 1
ATOM 664 C CA . ARG A 1 91 ? -33.194 4.591 16.356 1.00 82.62 91 ARG A CA 1
ATOM 665 C C . ARG A 1 91 ? -34.160 5.623 16.926 1.00 82.62 91 ARG A C 1
ATOM 667 O O . ARG A 1 91 ? -35.367 5.524 16.717 1.00 82.62 91 ARG A O 1
ATOM 674 N N . ARG A 1 92 ? -33.622 6.635 17.609 1.00 85.31 92 ARG A N 1
ATOM 675 C CA . ARG A 1 92 ? -34.388 7.842 17.929 1.00 85.31 92 ARG A CA 1
ATOM 676 C C . ARG A 1 92 ? -34.811 8.510 16.608 1.00 85.31 92 ARG A C 1
ATOM 678 O O . ARG A 1 92 ? -33.998 8.535 15.679 1.00 85.31 92 ARG A O 1
ATOM 685 N N . PRO A 1 93 ? -36.041 9.045 16.509 1.00 84.62 93 PRO A N 1
ATOM 686 C CA . PRO A 1 93 ? -36.444 9.856 15.366 1.00 84.62 93 PRO A CA 1
ATOM 687 C C . PRO A 1 93 ? -35.424 10.963 15.089 1.00 84.62 93 PRO A C 1
ATOM 689 O O . PRO A 1 93 ? -34.958 11.621 16.019 1.00 84.62 93 PRO A O 1
ATOM 692 N N . ALA A 1 94 ? -35.074 11.157 13.815 1.00 84.81 94 ALA A N 1
ATOM 693 C CA . ALA A 1 94 ? -34.101 12.172 13.401 1.00 84.81 94 ALA A CA 1
ATOM 694 C C . ALA A 1 94 ? -34.577 13.599 13.721 1.00 84.81 94 ALA A C 1
ATOM 696 O O . ALA A 1 94 ? -33.760 14.487 13.952 1.00 84.81 94 ALA A O 1
ATOM 697 N N . HIS A 1 95 ? -35.895 13.803 13.775 1.00 79.50 95 HIS A N 1
ATOM 698 C CA . HIS A 1 95 ? -36.520 15.094 14.014 1.00 79.50 95 HIS A CA 1
ATOM 699 C C . HIS A 1 95 ? -37.720 14.955 14.957 1.00 79.50 95 HIS A C 1
ATOM 701 O O . HIS A 1 95 ? -38.339 13.884 15.004 1.00 79.50 95 HIS A O 1
ATOM 707 N N . PRO A 1 96 ? -38.050 16.019 15.712 1.00 81.94 96 PRO A N 1
ATOM 708 C CA . PRO A 1 96 ? -39.308 16.084 16.443 1.00 81.94 96 PRO A CA 1
ATOM 709 C C . PRO A 1 96 ? -40.502 15.960 15.478 1.00 81.94 96 PRO A C 1
ATOM 711 O O . PRO A 1 96 ? -40.374 16.308 14.300 1.00 81.94 96 PRO A O 1
ATOM 714 N N . PRO A 1 97 ? -41.657 15.458 15.951 1.00 80.44 97 PRO A N 1
ATOM 715 C CA . PRO A 1 97 ? -42.863 15.378 15.133 1.00 80.44 97 PRO A CA 1
ATOM 716 C C . PRO A 1 97 ? -43.247 16.767 14.610 1.00 80.44 97 PRO A C 1
ATOM 718 O O . PRO A 1 97 ? -43.116 17.763 15.324 1.00 80.44 97 PRO A O 1
ATOM 721 N N . ALA A 1 98 ? -43.709 16.825 13.358 1.00 84.19 98 ALA A N 1
ATOM 722 C CA . ALA A 1 98 ? -44.163 18.072 12.758 1.00 84.19 98 ALA A CA 1
ATOM 723 C C . ALA A 1 98 ? -45.342 18.656 13.565 1.00 84.19 98 ALA A C 1
ATOM 725 O O . ALA A 1 98 ? -46.187 17.886 14.037 1.00 84.19 98 ALA A O 1
ATOM 726 N N . PRO A 1 99 ? -45.420 19.990 13.725 1.00 81.12 99 PRO A N 1
ATOM 727 C CA . PRO A 1 99 ? -46.565 20.636 14.354 1.00 81.12 99 PRO A CA 1
ATOM 728 C C . PRO A 1 99 ? -47.866 20.248 13.647 1.00 81.12 99 PRO A C 1
ATOM 730 O O . PRO A 1 99 ? -47.912 20.162 12.418 1.00 81.12 99 PRO A O 1
ATOM 733 N N . ALA A 1 100 ? -48.923 20.010 14.426 1.00 83.69 100 ALA A N 1
ATOM 734 C CA . ALA A 1 100 ? -50.246 19.759 13.872 1.00 83.69 100 ALA A CA 1
ATOM 735 C C . ALA A 1 100 ? -50.718 20.984 13.063 1.00 83.69 100 ALA A C 1
ATOM 737 O O . ALA A 1 100 ? -50.435 22.114 13.470 1.00 83.69 100 ALA A O 1
ATOM 738 N N . PRO A 1 101 ? -51.433 20.784 11.941 1.00 81.06 101 PRO A N 1
ATOM 739 C CA . PRO A 1 101 ? -51.959 21.891 11.156 1.00 81.06 101 PRO A CA 1
ATOM 740 C C . PRO A 1 101 ? -52.905 22.740 12.010 1.00 81.06 101 PRO A C 1
ATOM 742 O O . PRO A 1 101 ? -53.877 22.242 12.584 1.00 81.06 101 PRO A O 1
ATOM 745 N N . GLU A 1 102 ? -52.591 24.029 12.102 1.00 81.44 102 GLU A N 1
ATOM 746 C CA . GLU A 1 102 ? -53.411 25.017 12.786 1.00 81.44 102 GLU A CA 1
ATOM 747 C C . GLU A 1 102 ? -54.697 25.223 11.979 1.00 81.44 102 GLU A C 1
ATOM 749 O O . GLU A 1 102 ? -54.661 25.570 10.796 1.00 81.44 102 GLU A O 1
ATOM 754 N N . ARG A 1 103 ? -55.849 24.939 12.596 1.00 77.44 103 ARG A N 1
ATOM 755 C CA . ARG A 1 103 ? -57.148 25.201 11.972 1.00 77.44 103 ARG A CA 1
ATOM 756 C C . ARG A 1 103 ? -57.338 26.712 11.912 1.00 77.44 103 ARG A C 1
ATOM 758 O O . ARG A 1 103 ? -57.514 27.343 12.951 1.00 77.44 103 ARG A O 1
ATOM 765 N N . GLN A 1 104 ? -57.289 27.274 10.707 1.00 74.88 104 GLN A N 1
ATOM 766 C CA . GLN A 1 104 ? -57.629 28.675 10.489 1.00 74.88 104 GLN A CA 1
ATOM 767 C C . GLN A 1 104 ? -59.126 28.863 10.775 1.00 74.88 104 GLN A C 1
ATOM 769 O O . GLN A 1 104 ? -59.931 28.080 10.272 1.00 74.88 104 GLN A O 1
ATOM 774 N N . PRO A 1 105 ? -59.527 29.848 11.594 1.00 73.31 105 PRO A N 1
ATOM 775 C CA . PRO A 1 105 ? -60.935 30.164 11.758 1.00 73.31 105 PRO A CA 1
ATOM 776 C C . PRO A 1 105 ? -61.459 30.791 10.464 1.00 73.31 105 PRO A C 1
ATOM 778 O O . PRO A 1 105 ? -61.057 31.898 10.098 1.00 73.31 105 PRO A O 1
ATOM 781 N N . GLU A 1 106 ? -62.366 30.079 9.796 1.00 68.94 106 GLU A N 1
ATOM 782 C CA . GLU A 1 106 ? -63.201 30.599 8.713 1.00 68.94 106 GLU A CA 1
ATOM 783 C C . GLU A 1 106 ? -63.922 31.863 9.233 1.00 68.94 106 GLU A C 1
ATOM 785 O O . GLU A 1 106 ? -64.830 31.770 10.060 1.00 68.94 106 GLU A O 1
ATOM 790 N N . HIS A 1 107 ? -63.483 33.056 8.822 1.00 63.31 107 HIS A N 1
ATOM 791 C CA . HIS A 1 107 ? -64.202 34.295 9.124 1.00 63.31 107 HIS A CA 1
ATOM 792 C C . HIS A 1 107 ? -65.326 34.464 8.100 1.00 63.31 107 HIS A C 1
ATOM 794 O O . HIS A 1 107 ? -65.059 34.675 6.915 1.00 63.31 107 HIS A O 1
ATOM 800 N N . GLY A 1 108 ? -66.564 34.333 8.580 1.00 54.84 108 GLY A N 1
ATOM 801 C CA . GLY A 1 108 ? -67.783 34.800 7.919 1.00 54.84 108 GLY A CA 1
ATOM 802 C C . GLY A 1 108 ? -68.205 36.166 8.438 1.00 54.84 108 GLY A C 1
ATOM 803 O O . GLY A 1 108 ? -67.831 36.497 9.588 1.00 54.84 108 GLY A O 1
#

pLDDT: mean 76.83, std 13.76, range [49.28, 98.31]

Radius of gyration: 30.02 Å; Cα contacts (8 Å, |Δi|>4): 9; chains: 1; bounding box: 79×60×69 Å

Solvent-accessible surface area (backbone atoms only — not comparable to full-atom values): 7620 Å² total; per-residue (Å²): 111,69,67,59,53,49,50,52,51,49,52,50,50,53,48,52,54,49,50,53,53,52,51,51,53,46,33,73,73,66,74,52,58,82,63,79,76,46,96,81,71,84,75,79,68,79,76,71,86,66,77,67,80,71,71,79,57,93,76,80,53,104,57,85,77,62,96,79,73,68,79,74,93,70,76,89,81,57,94,73,64,66,71,79,79,45,79,80,77,82,79,74,74,96,61,80,81,77,82,78,83,78,81,76,79,84,84,127

Mean predicted aligned error: 20.49 Å

Secondary structure (DSSP, 8-state):
-HHHHHHHHHHHHHHHHHHHHHHHHHHHHH---TTTTSTT----PPPP---------TT-SSSPPPTT-PPPSS-TTSSS-HHHHSPPPPPPPSSPPPPPPP------